Protein AF-A0A662RFB5-F1 (afdb_monomer)

Structure (mmCIF, N/CA/C/O backbone):
data_AF-A0A662RFB5-F1
#
_entry.id   AF-A0A662RFB5-F1
#
loop_
_atom_site.group_PDB
_atom_site.id
_atom_site.type_symbol
_atom_site.label_atom_id
_atom_site.label_alt_id
_atom_site.label_comp_id
_atom_site.label_asym_id
_atom_site.label_entity_id
_atom_site.label_seq_id
_atom_site.pdbx_PDB_ins_code
_atom_site.Cartn_x
_atom_site.Cartn_y
_atom_site.Cartn_z
_atom_site.occupancy
_atom_site.B_iso_or_equiv
_atom_site.auth_seq_id
_atom_site.auth_comp_id
_atom_site.auth_asym_id
_atom_site.auth_atom_id
_atom_site.pdbx_PDB_model_num
ATOM 1 N N . ILE A 1 1 ? -10.465 14.264 17.494 1.00 78.31 1 ILE A N 1
ATOM 2 C CA . ILE A 1 1 ? -11.275 13.747 16.344 1.00 78.31 1 ILE A CA 1
ATOM 3 C C . ILE A 1 1 ? -12.770 14.043 16.601 1.00 78.31 1 ILE A C 1
ATOM 5 O O . ILE A 1 1 ? -13.103 14.271 17.756 1.00 78.31 1 ILE A O 1
ATOM 9 N N . ARG A 1 2 ? -13.671 14.120 15.598 1.00 87.81 2 ARG A N 1
ATOM 10 C CA . ARG A 1 2 ? -15.126 14.345 15.820 1.00 87.81 2 ARG A CA 1
ATOM 11 C C . ARG A 1 2 ? -15.926 13.073 15.514 1.00 87.81 2 ARG A C 1
ATOM 13 O O . ARG A 1 2 ? -16.126 12.772 14.343 1.00 87.81 2 ARG A O 1
ATOM 20 N N . LEU A 1 3 ? -16.355 12.363 16.556 1.00 93.44 3 LEU A N 1
ATOM 21 C CA . LEU A 1 3 ? -17.173 11.144 16.496 1.00 93.44 3 LEU A CA 1
ATOM 22 C C . LEU A 1 3 ? -18.309 11.247 17.528 1.00 93.44 3 LEU A C 1
ATOM 24 O O . LEU A 1 3 ? -18.120 11.852 18.586 1.00 93.44 3 LEU A O 1
ATOM 28 N N . ALA A 1 4 ? -19.471 10.680 17.219 1.00 93.31 4 ALA A N 1
ATOM 29 C CA . ALA A 1 4 ? -20.630 10.544 18.098 1.00 93.31 4 ALA A CA 1
ATOM 30 C C . ALA A 1 4 ? -20.509 9.338 19.055 1.00 93.31 4 ALA A C 1
ATOM 32 O O . ALA A 1 4 ? -21.117 9.332 20.132 1.00 93.31 4 ALA A O 1
ATOM 33 N N . GLY A 1 5 ? -19.682 8.351 18.701 1.00 93.56 5 GLY A N 1
ATOM 34 C CA . GLY A 1 5 ? -19.371 7.164 19.494 1.00 93.56 5 GLY A CA 1
ATOM 35 C C . GLY A 1 5 ? -20.174 5.918 19.113 1.00 93.56 5 GLY A C 1
ATOM 36 O O . GLY A 1 5 ? -19.881 4.846 19.635 1.00 93.56 5 GLY A O 1
ATOM 37 N N . ASP A 1 6 ? -21.167 6.028 18.231 1.00 95.94 6 ASP A N 1
ATOM 38 C CA . ASP A 1 6 ? -21.980 4.922 17.705 1.00 95.94 6 ASP A CA 1
ATOM 39 C C . ASP A 1 6 ? -21.637 4.562 16.246 1.00 95.94 6 ASP A C 1
ATOM 41 O O . ASP A 1 6 ? -22.370 3.820 15.581 1.00 95.94 6 ASP A O 1
ATOM 45 N N . GLU A 1 7 ? -20.509 5.063 15.734 1.00 96.00 7 GLU A N 1
ATOM 46 C CA . GLU A 1 7 ? -20.038 4.759 14.390 1.00 96.00 7 GLU A CA 1
ATOM 47 C C . GLU A 1 7 ? -19.787 3.262 14.199 1.00 96.00 7 GLU A C 1
ATOM 49 O O . GLU 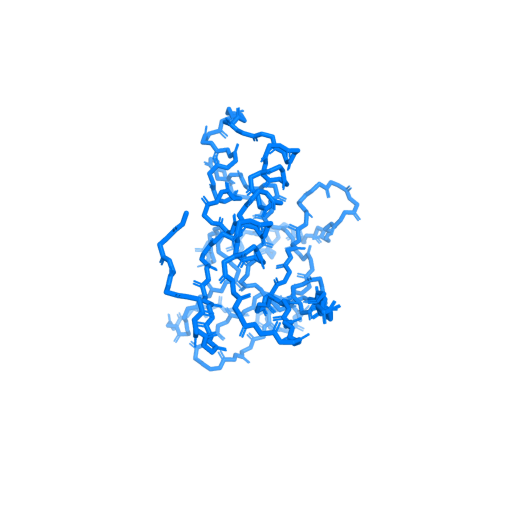A 1 7 ? -19.083 2.610 14.968 1.00 96.00 7 GLU A O 1
ATOM 54 N N . LYS A 1 8 ? -20.317 2.728 13.094 1.00 95.44 8 LYS A N 1
ATOM 55 C CA . LYS A 1 8 ? -20.100 1.332 12.686 1.00 95.44 8 LYS A CA 1
ATOM 56 C C . LYS A 1 8 ? -18.842 1.144 11.842 1.00 95.44 8 LYS A C 1
ATOM 58 O O . LYS A 1 8 ? -18.255 0.068 11.853 1.00 95.44 8 LYS A O 1
ATOM 63 N N . TYR A 1 9 ? -18.455 2.176 11.095 1.00 95.25 9 TYR A N 1
ATOM 64 C CA . TYR A 1 9 ? -17.308 2.163 10.195 1.00 95.25 9 TYR A CA 1
ATOM 65 C C . TYR A 1 9 ? -16.582 3.499 10.282 1.00 95.25 9 TYR A C 1
ATOM 67 O O . TYR A 1 9 ? -17.211 4.556 10.228 1.00 95.25 9 TYR A O 1
ATOM 75 N N . ILE A 1 10 ? -15.259 3.439 10.375 1.00 94.06 10 ILE A N 1
ATOM 76 C CA . ILE A 1 10 ? -14.379 4.602 10.331 1.00 94.06 10 ILE A CA 1
ATOM 77 C C . ILE A 1 10 ? -13.322 4.316 9.272 1.00 94.06 10 ILE A C 1
ATOM 79 O O . ILE A 1 10 ? -12.696 3.260 9.288 1.00 94.06 10 ILE A O 1
ATOM 83 N N . TRP A 1 11 ? -13.133 5.262 8.357 1.00 93.19 11 TRP A N 1
ATOM 84 C CA . TRP A 1 11 ? -12.086 5.222 7.343 1.00 93.19 11 TRP A CA 1
ATOM 85 C C . TRP A 1 11 ? -11.180 6.438 7.500 1.00 93.19 11 TRP A C 1
ATOM 87 O O . TRP A 1 11 ? -11.670 7.549 7.719 1.00 93.19 11 TRP A O 1
ATOM 97 N N . SER A 1 12 ? -9.870 6.243 7.381 1.00 89.38 12 SER A N 1
ATOM 98 C CA . SER A 1 12 ? -8.883 7.310 7.524 1.00 89.38 12 SER A CA 1
ATOM 99 C C . SER A 1 12 ? -7.810 7.200 6.450 1.00 89.38 12 SER A C 1
ATOM 101 O O . SER A 1 12 ? -7.335 6.113 6.159 1.00 89.38 12 SER A O 1
ATOM 103 N N . TYR A 1 13 ? -7.397 8.348 5.909 1.00 87.12 13 TYR A N 1
ATOM 104 C CA . TYR A 1 13 ? -6.228 8.466 5.025 1.00 87.12 13 TYR A CA 1
ATOM 105 C C . TYR A 1 13 ? -4.899 8.552 5.796 1.00 87.12 13 TYR A C 1
ATOM 107 O O . TYR A 1 13 ? -3.841 8.746 5.200 1.00 87.12 13 TYR A O 1
ATOM 115 N N . PHE A 1 14 ? -4.932 8.491 7.128 1.00 86.31 14 PHE A N 1
ATOM 116 C CA . PHE A 1 14 ? -3.720 8.350 7.929 1.00 86.31 14 PHE A CA 1
ATOM 117 C C . PHE A 1 14 ? -3.343 6.863 8.041 1.00 86.31 14 PHE A C 1
ATOM 119 O O . PHE A 1 14 ? -4.236 6.063 8.314 1.00 86.31 14 PHE A O 1
ATOM 126 N N . PRO A 1 15 ? -2.052 6.495 7.914 1.00 87.00 15 PRO A N 1
ATOM 127 C CA . PRO A 1 15 ? -0.896 7.386 7.803 1.00 87.00 15 PRO A CA 1
ATOM 128 C C . PRO A 1 15 ? -0.432 7.719 6.373 1.00 87.00 15 PRO A C 1
ATOM 130 O O . PRO A 1 15 ? 0.539 8.465 6.257 1.00 87.00 15 PRO A O 1
ATOM 133 N N . ASP A 1 16 ? -1.084 7.246 5.304 1.00 86.69 16 ASP A N 1
ATOM 134 C CA . ASP A 1 16 ? -0.678 7.494 3.899 1.00 86.69 16 ASP A CA 1
ATOM 135 C C . ASP A 1 16 ? -0.290 8.952 3.632 1.00 86.69 16 ASP A C 1
ATOM 137 O O . ASP A 1 16 ? 0.810 9.251 3.165 1.00 86.69 16 ASP A O 1
ATOM 141 N N . VAL A 1 17 ? -1.161 9.887 4.027 1.00 83.12 17 VAL A N 1
ATOM 142 C CA . VAL A 1 17 ? -0.943 11.326 3.815 1.00 83.12 17 VAL A CA 1
ATOM 143 C C . VAL A 1 17 ? 0.297 11.871 4.538 1.00 83.12 17 VAL A C 1
ATOM 145 O O . VAL A 1 17 ? 0.847 12.894 4.124 1.00 83.12 17 VAL A O 1
ATOM 148 N N . MET A 1 18 ? 0.727 11.228 5.628 1.00 80.81 18 MET A N 1
ATOM 149 C CA . MET A 1 18 ? 1.965 11.572 6.330 1.00 80.81 18 MET A CA 1
ATOM 150 C C . MET A 1 18 ? 3.166 10.961 5.621 1.00 80.81 18 MET A C 1
ATOM 152 O O . MET A 1 18 ? 4.132 11.679 5.380 1.00 80.81 18 MET A O 1
ATOM 156 N N . LEU A 1 19 ? 3.092 9.685 5.232 1.00 78.62 19 LEU A N 1
ATOM 157 C CA . LEU A 1 19 ? 4.164 8.978 4.523 1.00 78.62 19 LEU A CA 1
ATOM 158 C C . LEU A 1 19 ? 4.534 9.664 3.200 1.00 78.62 19 LEU A C 1
ATOM 160 O O . LEU A 1 19 ? 5.720 9.827 2.911 1.00 78.62 19 LEU A O 1
ATOM 164 N N . ASP A 1 20 ? 3.538 10.168 2.469 1.00 71.38 20 ASP A N 1
ATOM 165 C CA . ASP A 1 20 ? 3.734 10.977 1.259 1.00 71.38 20 ASP A CA 1
ATOM 166 C C . ASP A 1 20 ? 4.475 12.298 1.526 1.00 71.38 20 ASP A C 1
ATOM 168 O O . ASP A 1 20 ? 5.132 12.848 0.639 1.00 71.38 20 ASP A O 1
ATOM 172 N N . LYS A 1 21 ? 4.376 12.820 2.753 1.00 67.00 21 LYS A N 1
ATOM 173 C CA . LYS A 1 21 ? 4.938 14.110 3.176 1.00 67.00 21 LYS A CA 1
ATOM 174 C C . LYS A 1 21 ? 6.205 13.988 4.019 1.00 67.00 21 LYS A C 1
ATOM 176 O O . LYS A 1 21 ? 6.828 15.017 4.282 1.00 67.00 21 LYS A O 1
ATOM 181 N N . ILE A 1 22 ? 6.631 12.772 4.395 1.00 64.25 22 ILE A N 1
ATOM 182 C CA . ILE A 1 22 ? 7.849 12.533 5.197 1.00 64.25 22 ILE A CA 1
ATOM 183 C C . ILE A 1 22 ? 9.075 13.202 4.559 1.00 64.25 22 ILE A C 1
ATOM 185 O O . ILE A 1 22 ? 9.979 13.641 5.273 1.00 64.25 22 ILE A O 1
ATOM 189 N N . LYS A 1 23 ? 9.102 13.349 3.226 1.00 60.22 23 LYS A N 1
ATOM 190 C CA . LYS A 1 23 ? 10.134 14.110 2.513 1.00 60.22 23 LYS A CA 1
ATOM 191 C C . LYS A 1 23 ? 9.547 15.050 1.464 1.00 60.22 23 LYS A C 1
ATOM 193 O O . LYS A 1 23 ? 8.886 14.607 0.533 1.00 60.22 23 LYS A O 1
ATOM 198 N N . THR A 1 24 ? 9.902 16.335 1.542 1.00 52.00 24 THR A N 1
ATOM 199 C CA . THR A 1 24 ? 9.824 17.251 0.388 1.00 52.00 24 THR A CA 1
ATOM 200 C C . THR A 1 24 ? 11.245 17.569 -0.062 1.00 52.00 24 THR A C 1
ATOM 202 O O . THR A 1 24 ? 12.012 18.217 0.650 1.00 52.00 24 THR A O 1
ATOM 205 N N . GLY A 1 25 ? 11.630 17.081 -1.243 1.00 57.25 25 GLY A N 1
ATOM 206 C CA . GLY A 1 25 ? 13.003 17.207 -1.737 1.00 57.25 25 GLY A CA 1
ATO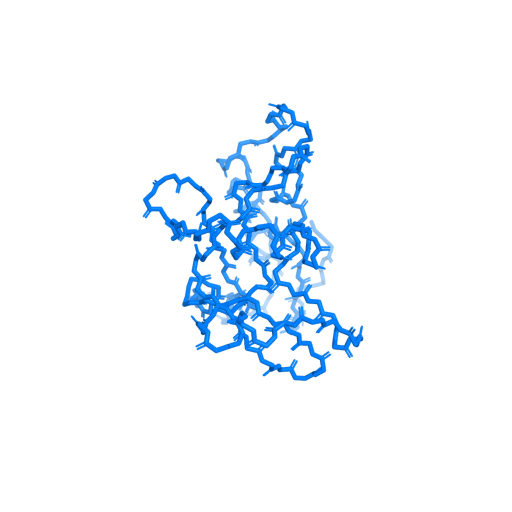M 207 C C . GLY A 1 25 ? 13.993 16.352 -0.935 1.00 57.25 25 GLY A C 1
ATOM 208 O O . GLY A 1 25 ? 13.799 15.147 -0.789 1.00 57.25 25 GLY A O 1
ATOM 209 N N . HIS A 1 26 ? 15.070 16.965 -0.436 1.00 50.00 26 HIS A N 1
ATOM 210 C CA . HIS A 1 26 ? 16.085 16.292 0.390 1.00 50.00 26 HIS A CA 1
ATOM 211 C C . HIS A 1 26 ? 15.815 16.390 1.901 1.00 50.00 26 HIS A C 1
ATOM 213 O O . HIS A 1 26 ? 16.517 15.753 2.684 1.00 50.00 26 HIS A O 1
ATOM 219 N N . THR A 1 27 ? 14.806 17.159 2.311 1.00 50.09 27 THR A N 1
ATOM 220 C CA . THR A 1 27 ? 14.517 17.435 3.720 1.00 50.09 27 THR A CA 1
ATOM 221 C C . THR A 1 27 ? 13.531 16.410 4.266 1.00 50.09 27 THR A C 1
ATOM 223 O O . THR A 1 27 ? 12.448 16.234 3.708 1.00 50.09 27 THR A O 1
ATOM 226 N N . VAL A 1 28 ? 13.906 15.738 5.357 1.00 59.75 28 VAL A N 1
ATOM 227 C CA . VAL A 1 28 ? 12.978 14.953 6.184 1.00 59.75 28 VAL A CA 1
ATOM 228 C C . VAL A 1 28 ? 12.154 15.948 6.992 1.00 59.75 28 VAL A C 1
ATOM 230 O O . VAL A 1 28 ? 12.723 16.714 7.763 1.00 59.75 28 VAL A O 1
ATOM 233 N N . ILE A 1 29 ? 10.844 15.985 6.765 1.00 58.84 29 ILE A N 1
ATOM 234 C CA . ILE A 1 29 ? 9.942 16.943 7.427 1.00 58.84 29 ILE A CA 1
ATOM 235 C C . ILE A 1 29 ? 9.374 16.351 8.718 1.00 58.84 29 ILE A C 1
ATOM 237 O O . ILE A 1 29 ? 9.046 17.093 9.634 1.00 58.84 29 ILE A O 1
ATOM 241 N N . SER A 1 30 ? 9.283 15.024 8.792 1.00 62.19 30 SER A N 1
ATOM 242 C CA . SER A 1 30 ? 8.747 14.288 9.934 1.00 62.19 30 SER A CA 1
ATOM 243 C C . SER A 1 30 ? 9.427 12.924 10.015 1.00 62.19 30 SER A C 1
ATOM 245 O O . SER A 1 30 ? 9.793 12.353 8.979 1.00 62.19 30 SER A O 1
ATOM 247 N N . SER A 1 31 ? 9.657 12.427 11.231 1.00 73.12 31 SER A N 1
ATOM 248 C CA . SER A 1 31 ? 10.265 11.111 11.439 1.00 73.12 31 SER A CA 1
ATOM 249 C C . SER A 1 31 ? 9.208 10.002 11.432 1.00 73.12 31 SER A C 1
ATOM 251 O O . SER A 1 31 ? 8.005 10.247 11.531 1.00 73.12 31 SER A O 1
ATOM 253 N N . LEU A 1 32 ? 9.654 8.753 11.291 1.00 78.88 32 LEU A N 1
ATOM 254 C CA . LEU A 1 32 ? 8.749 7.607 11.364 1.00 78.88 32 LEU A CA 1
ATOM 255 C C . LEU A 1 32 ? 8.151 7.467 12.773 1.00 78.88 32 LEU A C 1
ATOM 257 O O . LEU A 1 32 ? 6.994 7.090 12.924 1.00 78.88 32 LEU A O 1
ATOM 261 N N . GLU A 1 33 ? 8.943 7.793 13.790 1.00 83.38 33 GLU A N 1
ATOM 262 C CA . GLU A 1 33 ? 8.540 7.802 15.192 1.00 83.38 33 GLU A CA 1
ATOM 263 C C . GLU A 1 33 ? 7.405 8.804 15.418 1.00 83.38 33 GLU A C 1
ATOM 265 O O . GLU A 1 33 ? 6.380 8.435 15.980 1.00 83.38 33 GLU A O 1
ATOM 270 N N . GLU A 1 34 ? 7.524 10.024 14.886 1.00 84.62 34 GLU A N 1
ATOM 271 C CA . GLU A 1 34 ? 6.458 11.028 14.971 1.00 84.62 34 GLU A CA 1
ATOM 272 C C . GLU A 1 34 ? 5.165 10.545 14.296 1.00 84.62 34 GLU A C 1
ATOM 274 O O . GLU A 1 34 ? 4.075 10.707 14.845 1.00 84.62 34 GLU A O 1
ATOM 279 N N . MET A 1 35 ? 5.267 9.897 13.130 1.00 86.19 35 MET A N 1
ATOM 280 C CA . MET A 1 35 ? 4.106 9.286 12.478 1.00 86.19 35 MET A CA 1
ATOM 281 C C . MET A 1 35 ? 3.450 8.229 13.373 1.00 86.19 35 MET A C 1
ATOM 283 O O . MET A 1 35 ? 2.226 8.241 13.517 1.00 86.19 35 MET A O 1
ATOM 287 N N . TYR A 1 36 ? 4.231 7.336 13.986 1.00 88.25 36 TYR A N 1
ATOM 288 C CA . TYR A 1 36 ? 3.684 6.335 14.902 1.00 88.25 36 TYR A CA 1
ATOM 289 C C . TYR A 1 36 ? 3.011 6.975 16.115 1.00 88.25 36 TYR A C 1
ATOM 291 O O . TYR A 1 36 ? 1.888 6.594 16.431 1.00 88.25 36 TYR A O 1
ATOM 299 N N . GLU A 1 37 ? 3.626 7.985 16.730 1.00 91.69 37 GLU A N 1
ATOM 300 C CA . GLU A 1 37 ? 3.031 8.707 17.859 1.00 91.69 37 GLU A CA 1
ATOM 301 C C . GLU A 1 37 ? 1.704 9.380 17.485 1.00 91.69 37 GLU A C 1
ATOM 303 O O . GLU A 1 37 ? 0.757 9.389 18.274 1.00 91.69 37 GLU A O 1
ATOM 308 N N . VAL A 1 38 ? 1.614 9.966 16.287 1.00 90.31 38 VAL A N 1
ATOM 309 C CA . VAL A 1 38 ? 0.378 10.595 15.800 1.00 90.31 38 VAL A CA 1
ATOM 310 C C . VAL A 1 38 ? -0.705 9.545 15.552 1.00 90.31 38 VAL A C 1
ATOM 312 O O . VAL A 1 38 ? -1.841 9.734 15.989 1.00 90.31 38 VAL A O 1
ATOM 315 N N . VAL A 1 39 ? -0.368 8.432 14.892 1.00 91.06 39 VAL A N 1
ATOM 316 C CA . VAL A 1 39 ? -1.312 7.328 14.645 1.00 91.06 39 VAL A CA 1
ATOM 317 C C . VAL A 1 39 ? -1.789 6.716 15.960 1.00 91.06 39 VAL A C 1
ATOM 319 O O . VAL A 1 39 ? -2.986 6.496 16.123 1.00 91.06 39 VAL A O 1
ATOM 322 N N . GLU A 1 40 ? -0.890 6.498 16.917 1.00 93.44 40 GLU A N 1
ATOM 323 C CA . GLU A 1 40 ? -1.220 5.978 18.243 1.00 93.44 40 GLU A CA 1
ATOM 324 C C . GLU A 1 40 ? -2.218 6.890 18.965 1.00 93.44 40 GLU A C 1
ATOM 326 O O . GLU A 1 40 ? -3.268 6.422 19.407 1.00 93.44 40 GLU A O 1
ATOM 331 N N . LYS A 1 41 ? -1.952 8.203 19.012 1.00 94.69 41 LYS A N 1
ATOM 332 C CA . LYS A 1 41 ? -2.867 9.187 19.617 1.00 94.69 41 LYS A CA 1
ATOM 333 C C . LYS A 1 41 ? -4.248 9.154 18.960 1.00 94.69 41 LYS A C 1
ATOM 335 O O . LYS A 1 41 ? -5.256 9.125 19.663 1.00 94.69 41 LYS A O 1
ATOM 340 N N . ILE A 1 42 ? -4.298 9.104 17.626 1.00 92.88 42 ILE A N 1
ATOM 341 C CA . ILE A 1 42 ? -5.548 8.999 16.857 1.00 92.88 42 ILE A CA 1
ATOM 342 C C . ILE A 1 42 ? -6.314 7.727 17.235 1.00 92.88 42 ILE A C 1
ATOM 344 O O . ILE A 1 42 ? -7.512 7.792 17.512 1.00 92.88 42 ILE A O 1
ATOM 348 N N . VAL A 1 43 ? -5.635 6.579 17.268 1.00 93.81 43 VAL A N 1
ATOM 349 C CA . VAL A 1 43 ? -6.248 5.289 17.607 1.00 93.81 43 VAL A CA 1
ATOM 350 C C . VAL A 1 43 ? -6.784 5.303 19.038 1.00 93.81 43 VAL A C 1
ATOM 352 O O . VAL A 1 43 ? -7.935 4.928 19.247 1.00 93.81 43 VAL A O 1
ATOM 355 N N . ILE A 1 44 ? -6.008 5.789 20.011 1.00 95.06 44 ILE A N 1
ATOM 356 C CA . ILE A 1 44 ? -6.436 5.884 21.415 1.00 95.06 44 ILE A CA 1
ATOM 357 C C . ILE A 1 44 ? -7.645 6.819 21.567 1.00 95.06 44 ILE A C 1
ATOM 359 O O . ILE A 1 44 ? -8.598 6.474 22.270 1.00 95.06 44 ILE A O 1
ATOM 363 N N . GLU A 1 45 ? -7.657 7.974 20.892 1.00 94.81 45 GLU A N 1
ATOM 364 C CA . GLU A 1 45 ? -8.811 8.885 20.891 1.00 94.81 45 GLU A CA 1
ATOM 365 C C . GLU A 1 45 ? -10.072 8.200 20.346 1.00 94.81 45 GLU A C 1
ATOM 367 O O . GLU A 1 45 ? -11.129 8.263 20.978 1.00 94.81 45 GLU A O 1
ATOM 372 N N . ILE A 1 46 ? -9.966 7.511 19.203 1.00 94.69 46 ILE A N 1
ATOM 373 C CA . ILE A 1 46 ? -11.084 6.771 18.594 1.00 94.69 46 ILE A CA 1
ATOM 374 C C . ILE A 1 46 ? -11.586 5.691 19.552 1.00 94.69 46 ILE A C 1
ATOM 376 O O . ILE A 1 46 ? -12.784 5.620 19.837 1.00 94.69 46 ILE A O 1
ATOM 380 N N . LEU A 1 47 ? -10.668 4.880 20.086 1.00 94.94 47 LEU A N 1
ATOM 381 C CA . LEU A 1 47 ? -10.996 3.828 21.038 1.00 94.94 47 LEU A CA 1
ATOM 382 C C . LEU A 1 47 ? -11.663 4.398 22.286 1.00 94.94 47 LEU A C 1
ATOM 384 O O . LEU A 1 47 ? -12.555 3.754 22.809 1.00 94.94 47 LEU A O 1
ATOM 388 N N . THR A 1 48 ? -11.308 5.590 22.756 1.00 94.38 48 THR A N 1
ATOM 389 C CA . THR A 1 48 ? -11.941 6.193 23.941 1.00 94.38 48 THR A CA 1
ATOM 390 C C . THR A 1 48 ? -13.391 6.608 23.671 1.00 94.38 48 THR A C 1
ATOM 392 O O . THR A 1 48 ? -14.253 6.415 24.527 1.00 94.38 48 THR A O 1
ATOM 395 N N . VAL A 1 49 ? -13.679 7.146 22.481 1.00 95.44 49 VAL A N 1
ATOM 396 C CA . VAL A 1 49 ? -15.005 7.690 22.134 1.00 95.44 49 VAL A CA 1
ATOM 397 C C . VAL A 1 49 ? -16.006 6.604 21.725 1.00 95.44 49 VAL A C 1
ATOM 399 O O . VAL A 1 49 ? -17.196 6.727 22.023 1.00 95.44 49 VAL A O 1
ATOM 402 N N . LEU A 1 50 ? -15.548 5.535 21.066 1.00 96.44 50 LEU A N 1
ATOM 403 C CA . LEU A 1 50 ? -16.430 4.483 20.556 1.00 96.44 50 LEU A CA 1
ATOM 404 C C . LEU A 1 50 ? -17.085 3.657 21.670 1.00 96.44 50 LEU A C 1
ATOM 406 O O . LEU A 1 50 ? -16.416 3.098 22.541 1.00 96.44 50 LEU A O 1
ATOM 410 N N . LYS A 1 51 ? -18.405 3.502 21.595 1.00 94.69 51 LYS A N 1
ATOM 411 C CA . LYS A 1 51 ? -19.235 2.707 22.509 1.00 94.69 51 LYS A CA 1
ATOM 412 C C . LYS A 1 51 ? -19.536 1.343 21.887 1.00 94.69 51 LYS A C 1
ATOM 414 O O . LYS A 1 51 ? -20.682 1.024 21.588 1.00 94.69 51 LYS A O 1
ATOM 419 N N . ALA A 1 52 ? -18.489 0.555 21.665 1.00 94.94 52 ALA A N 1
ATOM 420 C CA . ALA A 1 52 ? -18.584 -0.796 21.124 1.00 94.94 52 ALA A CA 1
ATOM 421 C C . ALA A 1 52 ? -17.842 -1.785 22.031 1.00 94.94 52 ALA A C 1
ATOM 423 O O . ALA A 1 52 ? -16.754 -1.473 22.511 1.00 94.94 52 ALA A O 1
ATOM 424 N N . GLU A 1 53 ? -18.418 -2.971 22.237 1.00 95.06 53 GLU A N 1
ATOM 425 C CA . GLU A 1 53 ? -17.793 -4.066 23.003 1.00 95.06 53 GLU A CA 1
ATOM 426 C C . GLU A 1 53 ? -16.594 -4.665 22.260 1.00 95.06 53 GLU A C 1
ATOM 428 O O . GLU A 1 53 ? -15.613 -5.073 22.872 1.00 95.06 53 GLU A O 1
ATOM 433 N N . LYS A 1 54 ? -16.659 -4.684 20.924 1.00 96.88 54 LYS A N 1
ATOM 434 C CA . LYS A 1 54 ? -15.611 -5.202 20.046 1.00 96.88 54 LYS A CA 1
ATOM 435 C C . LYS A 1 54 ? -15.313 -4.207 18.935 1.00 96.88 54 LYS A C 1
ATOM 437 O O . LYS A 1 54 ? -16.215 -3.781 18.215 1.00 96.88 54 LYS A O 1
ATOM 442 N N . ILE A 1 55 ? -14.037 -3.873 18.777 1.00 97.00 55 ILE A N 1
ATOM 443 C CA . ILE A 1 55 ? -13.531 -2.967 17.746 1.00 97.00 55 ILE A CA 1
ATOM 444 C C . ILE A 1 55 ? -12.458 -3.711 16.952 1.00 97.00 55 ILE A C 1
ATOM 446 O O . ILE A 1 55 ? -11.540 -4.288 17.531 1.00 97.00 55 ILE A O 1
ATOM 450 N N . VAL A 1 56 ? -12.575 -3.697 15.624 1.00 96.88 56 VAL A N 1
ATOM 451 C CA . VAL A 1 56 ? -11.587 -4.288 14.715 1.00 96.88 56 VAL A CA 1
ATOM 452 C C . VAL A 1 56 ? -10.898 -3.167 13.950 1.00 96.88 56 VAL A C 1
ATOM 454 O O . VAL A 1 56 ? -11.558 -2.379 13.276 1.00 96.88 56 VAL A O 1
ATOM 457 N N . ILE A 1 57 ? -9.575 -3.102 14.057 1.00 95.31 57 ILE A N 1
ATOM 458 C CA . ILE A 1 57 ? -8.731 -2.132 13.358 1.00 95.31 57 ILE A CA 1
ATOM 459 C C . ILE A 1 57 ? -7.902 -2.890 12.325 1.00 95.31 57 ILE A C 1
ATOM 461 O O . ILE A 1 57 ? -7.258 -3.890 12.642 1.00 95.31 57 ILE A O 1
ATOM 465 N N . THR A 1 58 ? -7.915 -2.419 11.082 1.00 94.75 58 THR A N 1
ATOM 466 C CA . THR A 1 58 ? -7.133 -3.000 9.989 1.00 94.75 58 THR A CA 1
ATOM 467 C C . THR A 1 58 ? -6.758 -1.930 8.962 1.00 94.75 58 THR A C 1
ATOM 469 O O . THR A 1 58 ? -7.060 -0.754 9.161 1.00 94.75 58 THR A O 1
ATOM 472 N N . SER A 1 59 ? -6.083 -2.339 7.892 1.00 92.19 59 SER A N 1
ATOM 473 C CA . SER A 1 59 ? -5.661 -1.491 6.779 1.00 92.19 59 SER A CA 1
ATOM 474 C C . SER A 1 59 ? -6.120 -2.108 5.459 1.00 92.19 59 SER A C 1
ATOM 476 O O . SER A 1 59 ? -6.297 -3.324 5.374 1.00 92.19 59 SER A O 1
ATOM 478 N N . ASP A 1 60 ? -6.294 -1.296 4.422 1.00 90.88 60 ASP A N 1
ATOM 479 C CA . ASP A 1 60 ? -6.474 -1.784 3.049 1.00 90.88 60 ASP A CA 1
ATOM 480 C C . ASP A 1 60 ? -5.169 -2.295 2.439 1.00 90.88 60 ASP A C 1
ATOM 482 O O . ASP A 1 60 ? -5.191 -3.247 1.656 1.00 90.88 60 ASP A O 1
ATOM 486 N N . HIS A 1 61 ? -4.037 -1.694 2.809 1.00 91.56 61 HIS A N 1
ATOM 487 C CA . HIS A 1 61 ? -2.719 -2.135 2.373 1.00 91.56 61 HIS A CA 1
ATOM 488 C C . HIS A 1 61 ? -1.606 -1.857 3.394 1.00 91.56 61 HIS A C 1
ATOM 490 O O . HIS A 1 61 ? -1.760 -1.114 4.365 1.00 91.56 61 HIS A O 1
ATOM 496 N N . GLY A 1 62 ? -0.461 -2.498 3.172 1.00 90.25 62 GLY A N 1
ATOM 497 C CA . GLY A 1 62 ? 0.818 -2.197 3.812 1.00 90.25 62 GLY A CA 1
ATOM 498 C C . GLY A 1 62 ? 1.716 -1.324 2.930 1.00 90.25 62 GLY A C 1
ATOM 499 O O . GLY A 1 62 ? 1.259 -0.701 1.972 1.00 90.25 62 GLY A O 1
ATOM 500 N N . TYR A 1 63 ? 3.018 -1.303 3.226 1.00 88.44 63 TYR A N 1
ATOM 501 C CA . TYR A 1 63 ? 4.002 -0.484 2.507 1.00 88.44 63 TYR A CA 1
ATOM 502 C C . TYR A 1 63 ? 5.285 -1.258 2.212 1.00 88.44 63 TYR A C 1
ATOM 504 O O . TYR A 1 63 ? 5.682 -2.169 2.943 1.00 88.44 63 TYR A O 1
ATOM 512 N N . ILE A 1 64 ? 5.999 -0.828 1.173 1.00 88.50 64 ILE A N 1
ATOM 513 C CA . ILE A 1 64 ? 7.368 -1.259 0.895 1.00 88.50 64 ILE A CA 1
ATOM 514 C C . ILE A 1 64 ? 8.336 -0.157 1.323 1.00 88.50 64 ILE A C 1
ATOM 516 O O . ILE A 1 64 ? 8.209 0.995 0.910 1.00 88.50 64 ILE A O 1
ATOM 520 N N . ARG A 1 65 ? 9.356 -0.548 2.084 1.00 85.88 65 ARG A N 1
ATOM 521 C CA . ARG A 1 65 ? 10.529 0.268 2.407 1.00 85.88 65 ARG A CA 1
ATOM 522 C C . ARG A 1 65 ? 11.520 0.293 1.246 1.00 85.88 65 ARG A C 1
ATOM 524 O O . ARG A 1 65 ? 11.830 -0.765 0.703 1.00 85.88 65 ARG A O 1
ATOM 531 N N . THR A 1 66 ? 12.001 1.472 0.849 1.00 81.88 66 THR A N 1
ATOM 532 C CA . THR A 1 66 ? 12.893 1.642 -0.315 1.00 81.88 66 THR A CA 1
ATOM 533 C C . THR A 1 66 ? 14.382 1.538 0.011 1.00 81.88 66 THR A C 1
ATOM 535 O O . THR A 1 66 ? 15.210 1.594 -0.901 1.00 81.88 66 THR A O 1
ATOM 538 N N . GLU A 1 67 ? 14.745 1.356 1.282 1.00 82.31 67 GLU A N 1
ATOM 539 C CA . GLU A 1 67 ? 16.131 1.160 1.697 1.00 82.31 67 GLU A CA 1
ATOM 540 C C . GLU A 1 67 ? 16.749 -0.133 1.135 1.00 82.31 67 GLU A C 1
ATOM 542 O O . GLU A 1 67 ? 16.071 -1.115 0.811 1.00 82.31 67 GLU A O 1
ATOM 547 N N . ALA A 1 68 ? 18.081 -0.136 1.033 1.00 75.44 68 ALA A N 1
ATOM 548 C CA . ALA A 1 68 ? 18.838 -1.284 0.548 1.00 75.44 68 ALA A CA 1
ATOM 549 C C . ALA A 1 68 ? 18.518 -2.550 1.366 1.00 75.44 68 ALA A C 1
ATOM 551 O O . ALA A 1 68 ? 18.456 -2.513 2.592 1.00 75.44 68 ALA A O 1
ATOM 552 N N . GLY A 1 69 ? 18.306 -3.673 0.673 1.00 81.69 69 GLY A N 1
ATOM 553 C CA . GLY A 1 69 ? 17.919 -4.952 1.282 1.00 81.69 69 GLY A CA 1
ATOM 554 C C . GLY A 1 69 ? 16.406 -5.185 1.392 1.00 81.69 69 GLY A C 1
ATOM 555 O O . GLY A 1 69 ? 15.981 -6.333 1.516 1.00 81.69 69 GLY A O 1
ATOM 556 N N . PHE A 1 70 ? 15.577 -4.142 1.261 1.00 84.50 70 PHE A N 1
ATOM 557 C CA . PHE A 1 70 ? 14.112 -4.274 1.254 1.00 84.50 70 PHE A CA 1
ATOM 558 C C . PHE A 1 70 ? 13.502 -4.279 -0.150 1.00 84.50 70 PHE A C 1
ATOM 560 O O . PHE A 1 70 ? 12.334 -4.637 -0.310 1.00 84.50 70 PHE A O 1
ATOM 567 N N . VAL A 1 71 ? 14.296 -3.945 -1.167 1.00 90.81 71 VAL A N 1
ATOM 568 C CA . VAL A 1 71 ? 13.870 -3.847 -2.566 1.00 90.81 71 VAL A CA 1
ATOM 569 C C . VAL A 1 71 ? 14.698 -4.726 -3.490 1.00 90.81 71 VAL A C 1
ATOM 571 O O . VAL A 1 71 ? 15.856 -5.040 -3.216 1.00 90.81 71 VAL A O 1
ATOM 574 N N . PHE A 1 72 ? 14.106 -5.082 -4.626 1.00 92.00 72 PHE A N 1
ATOM 575 C CA . PHE A 1 72 ? 14.795 -5.753 -5.717 1.00 92.00 72 PHE A CA 1
ATOM 576 C C . PHE A 1 72 ? 15.233 -4.723 -6.762 1.00 92.00 72 PHE A C 1
ATOM 578 O O . PHE A 1 72 ? 14.389 -3.973 -7.271 1.00 92.00 72 PHE A O 1
ATOM 585 N N . PRO A 1 73 ? 16.531 -4.658 -7.106 1.00 87.50 73 PRO A N 1
ATOM 586 C CA . PRO A 1 73 ? 16.967 -3.822 -8.209 1.00 87.50 73 PRO A CA 1
ATOM 587 C C . PRO A 1 73 ? 16.395 -4.369 -9.519 1.00 87.50 73 PRO A C 1
ATOM 589 O O . PRO A 1 73 ? 16.223 -5.577 -9.688 1.00 87.50 73 PRO A O 1
ATOM 592 N N . VAL A 1 74 ? 16.125 -3.472 -10.461 1.00 92.06 74 VAL A N 1
ATOM 593 C CA . VAL A 1 74 ? 15.774 -3.839 -11.836 1.00 92.06 74 VAL A CA 1
ATOM 594 C C . VAL A 1 74 ? 16.946 -3.529 -12.773 1.00 92.06 74 VAL A C 1
ATOM 596 O O . VAL A 1 74 ? 17.643 -2.531 -12.558 1.00 92.06 74 VAL A O 1
ATOM 599 N N . PRO A 1 75 ? 17.178 -4.340 -13.823 1.00 94.94 75 PRO A N 1
ATOM 600 C CA . PRO A 1 75 ? 18.180 -4.041 -14.841 1.00 94.94 75 PRO A CA 1
ATOM 601 C C . PRO A 1 75 ? 17.947 -2.669 -15.481 1.00 94.94 75 PRO A C 1
ATOM 603 O O . PRO A 1 75 ? 16.806 -2.230 -15.635 1.00 94.94 75 PRO A O 1
ATOM 606 N N . GLU A 1 76 ? 19.019 -2.008 -15.922 1.00 95.19 76 GLU A N 1
ATOM 607 C CA . GLU A 1 76 ? 18.973 -0.627 -16.430 1.00 95.19 76 GLU A CA 1
ATOM 608 C C . GLU A 1 76 ? 17.963 -0.433 -17.580 1.00 95.19 76 GLU A C 1
ATOM 610 O O . GLU A 1 76 ? 17.275 0.586 -17.636 1.00 95.19 76 GLU A O 1
ATOM 615 N N . LYS A 1 77 ? 17.797 -1.433 -18.459 1.00 94.69 77 LYS A N 1
ATOM 616 C CA . LYS A 1 77 ? 16.783 -1.406 -19.528 1.00 94.69 77 LYS A CA 1
ATOM 617 C C . LYS A 1 77 ? 15.359 -1.304 -18.963 1.00 94.69 77 LYS A C 1
ATOM 619 O O . LYS A 1 77 ? 14.616 -0.400 -19.342 1.00 94.69 77 LYS A O 1
ATOM 624 N N . ALA A 1 78 ? 14.999 -2.195 -18.037 1.00 96.31 78 ALA A N 1
ATOM 625 C CA . ALA A 1 78 ? 13.685 -2.202 -17.394 1.00 96.31 78 ALA A CA 1
ATOM 626 C C . ALA A 1 78 ? 13.478 -0.935 -16.553 1.00 96.31 78 ALA A C 1
ATOM 628 O O . ALA A 1 78 ? 12.422 -0.313 -16.620 1.00 96.31 78 ALA A O 1
ATOM 629 N N . LYS A 1 79 ? 14.518 -0.494 -15.834 1.00 95.56 79 LYS A N 1
ATOM 630 C CA . LYS A 1 79 ? 14.511 0.745 -15.048 1.00 95.56 79 LYS A CA 1
ATOM 631 C C . LYS A 1 79 ? 14.116 1.957 -15.886 1.00 95.56 79 LYS A C 1
ATOM 633 O O . LYS A 1 79 ? 13.217 2.693 -15.493 1.00 95.56 79 LYS A O 1
ATOM 638 N N . ARG A 1 80 ? 14.750 2.159 -17.046 1.00 95.44 80 ARG A N 1
ATOM 639 C CA . ARG A 1 80 ? 14.433 3.284 -17.945 1.00 95.44 80 ARG A CA 1
ATOM 640 C C . ARG A 1 80 ? 12.993 3.226 -18.437 1.00 95.44 80 ARG A C 1
ATOM 642 O O . ARG A 1 80 ? 12.330 4.257 -18.518 1.00 95.44 80 ARG A O 1
ATOM 649 N N . LYS A 1 81 ? 12.500 2.024 -18.734 1.00 96.12 81 LYS A N 1
ATOM 650 C CA . LYS A 1 81 ? 11.127 1.817 -19.192 1.00 96.12 81 LYS A CA 1
ATOM 651 C C . LYS A 1 81 ? 10.113 2.123 -18.090 1.00 96.12 81 LYS A C 1
ATOM 653 O O . LYS A 1 81 ? 9.183 2.890 -18.324 1.00 96.12 81 LYS A O 1
ATOM 658 N N . PHE A 1 82 ? 10.363 1.642 -16.874 1.00 95.81 82 PHE A N 1
ATOM 659 C CA . PHE A 1 82 ? 9.596 2.012 -15.690 1.00 95.81 82 PHE A CA 1
ATOM 660 C C . PHE A 1 82 ? 9.590 3.524 -15.449 1.00 95.81 82 PHE A C 1
ATOM 662 O O . PHE A 1 82 ? 8.526 4.120 -15.343 1.00 95.81 82 PHE A O 1
ATOM 669 N N . GLN A 1 83 ? 10.753 4.175 -15.432 1.00 94.62 83 GLN A N 1
ATOM 670 C CA . GLN A 1 83 ? 10.843 5.625 -15.224 1.00 94.62 83 GLN A CA 1
ATOM 671 C C . GLN A 1 83 ? 10.073 6.419 -16.289 1.00 94.62 83 GLN A C 1
ATOM 673 O O . GLN A 1 83 ? 9.438 7.416 -15.958 1.00 94.62 83 GLN A O 1
ATOM 678 N N . ARG A 1 84 ? 10.113 5.978 -17.553 1.00 94.81 84 ARG A N 1
ATOM 679 C CA . ARG A 1 84 ? 9.409 6.622 -18.670 1.00 94.81 84 ARG A CA 1
ATOM 680 C C . ARG A 1 84 ? 7.891 6.461 -18.583 1.00 94.81 84 ARG A C 1
ATOM 682 O O . ARG A 1 84 ? 7.178 7.419 -18.843 1.00 94.81 84 ARG A O 1
ATOM 689 N N . ILE A 1 85 ? 7.416 5.257 -18.270 1.00 95.50 85 ILE A N 1
ATOM 690 C CA . ILE A 1 85 ? 5.989 4.903 -18.346 1.00 95.50 85 ILE A CA 1
ATOM 691 C C . ILE A 1 85 ? 5.292 5.157 -17.010 1.00 95.50 85 ILE A C 1
ATOM 693 O O . ILE A 1 85 ? 4.268 5.826 -16.954 1.00 95.50 85 ILE A O 1
ATOM 697 N N . PHE A 1 86 ? 5.867 4.648 -15.923 1.00 94.12 86 PHE A N 1
ATOM 698 C CA . PHE A 1 86 ? 5.294 4.705 -14.581 1.00 94.12 86 PHE A CA 1
ATOM 699 C C . PHE A 1 86 ? 5.702 5.966 -13.814 1.00 94.12 86 PHE A C 1
ATOM 701 O O . PHE A 1 86 ? 5.026 6.375 -12.864 1.00 94.12 86 PHE A O 1
ATOM 708 N N . GLY A 1 87 ? 6.823 6.593 -14.183 1.00 91.81 87 GLY A N 1
ATOM 709 C CA . GLY A 1 87 ? 7.424 7.627 -13.350 1.00 91.81 87 GLY A CA 1
ATOM 710 C C . GLY A 1 87 ? 7.692 7.069 -11.953 1.00 91.81 87 GLY A C 1
ATOM 711 O O . GLY A 1 87 ? 8.305 6.013 -11.811 1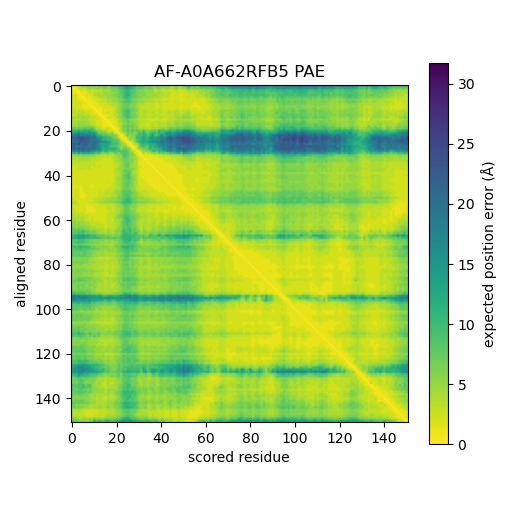.00 91.81 87 GLY A O 1
ATOM 712 N N . SER A 1 88 ? 7.239 7.772 -10.912 1.00 87.69 88 SER A N 1
ATOM 713 C CA . SER A 1 88 ? 7.365 7.323 -9.517 1.00 87.69 88 SER A CA 1
ATOM 714 C C . SER A 1 88 ? 6.186 6.471 -9.027 1.00 87.69 88 SER A C 1
ATOM 716 O O . SER A 1 88 ? 6.196 6.049 -7.875 1.00 87.69 88 SER A O 1
ATOM 718 N N . LYS A 1 89 ? 5.147 6.272 -9.849 1.00 90.94 89 LYS A N 1
ATOM 719 C CA . LYS A 1 89 ? 3.943 5.520 -9.465 1.00 90.94 89 LYS A CA 1
ATOM 720 C C . LYS A 1 89 ? 4.184 4.025 -9.611 1.00 90.94 89 LYS A C 1
ATOM 722 O O . LYS A 1 89 ? 4.981 3.621 -10.445 1.00 90.94 89 LYS A O 1
ATOM 727 N N . ARG A 1 90 ? 3.455 3.199 -8.859 1.00 93.00 90 ARG A N 1
ATOM 728 C CA . ARG A 1 90 ? 3.488 1.733 -9.009 1.00 93.00 90 ARG A CA 1
ATOM 729 C C . ARG A 1 90 ? 2.390 1.177 -9.916 1.00 93.00 90 ARG A C 1
ATOM 731 O O . ARG A 1 90 ? 2.399 -0.014 -10.202 1.00 93.00 90 ARG A O 1
ATOM 738 N N . TYR A 1 91 ? 1.510 2.031 -10.426 1.00 94.56 91 TYR A N 1
ATOM 739 C CA . TYR A 1 91 ? 0.479 1.664 -11.386 1.00 94.56 91 TYR A CA 1
ATOM 740 C C . TYR A 1 91 ? 0.282 2.759 -12.439 1.00 94.56 91 TYR A C 1
ATOM 742 O O . TYR A 1 91 ? 0.510 3.944 -12.171 1.00 94.56 91 TYR A O 1
ATOM 750 N N . VAL A 1 92 ? -0.165 2.359 -13.629 1.00 95.62 92 VAL A N 1
ATOM 751 C CA . VAL A 1 92 ? -0.584 3.250 -14.722 1.00 95.62 92 VAL A CA 1
ATOM 752 C C . VAL A 1 92 ? -1.776 2.658 -15.460 1.00 95.62 92 VAL A C 1
ATOM 754 O O . VAL A 1 92 ? -1.971 1.445 -15.447 1.00 95.62 92 VAL A O 1
ATOM 757 N N . LYS A 1 93 ? -2.584 3.506 -16.093 1.00 96.31 93 LYS A N 1
ATOM 758 C CA . LYS A 1 93 ? -3.714 3.062 -16.912 1.00 96.31 93 LYS A CA 1
ATOM 759 C C . LYS A 1 93 ? -3.207 2.411 -18.205 1.00 96.31 93 LYS A C 1
ATOM 761 O O . LYS A 1 93 ? -2.152 2.791 -18.715 1.00 96.31 93 LYS A O 1
ATOM 766 N N . MET A 1 94 ? -3.936 1.420 -18.711 1.00 95.12 94 MET A N 1
ATOM 767 C CA . MET A 1 94 ? -3.631 0.754 -19.980 1.00 95.12 94 MET A CA 1
ATOM 768 C C . MET A 1 94 ? -4.032 1.658 -21.160 1.00 95.12 94 MET A C 1
ATOM 770 O O . MET A 1 94 ? -5.09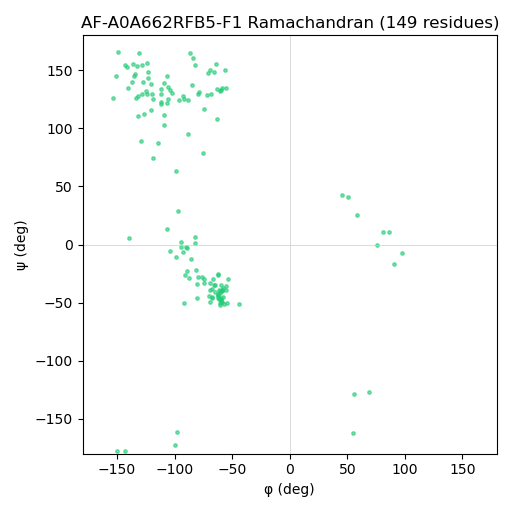6 1.479 -21.739 1.00 95.12 94 MET A O 1
ATOM 774 N N . ASP A 1 95 ? -3.196 2.651 -21.478 1.00 89.25 95 ASP A N 1
ATOM 775 C CA . ASP A 1 95 ? -3.419 3.620 -22.566 1.00 89.25 95 ASP A CA 1
ATOM 776 C C . ASP A 1 95 ? -2.290 3.521 -23.623 1.00 89.25 95 ASP A C 1
ATOM 778 O O . ASP A 1 95 ? -1.393 4.361 -23.647 1.00 89.25 95 ASP A O 1
ATOM 782 N N . ASP A 1 96 ? -2.295 2.467 -24.454 1.00 79.50 96 ASP A N 1
ATOM 783 C CA . ASP A 1 96 ? -1.344 2.225 -25.568 1.00 79.50 96 ASP A CA 1
ATOM 784 C C . ASP A 1 96 ? 0.143 2.465 -25.231 1.00 79.50 96 ASP A C 1
ATOM 786 O O . ASP A 1 96 ? 0.923 3.039 -25.996 1.00 79.50 96 ASP A O 1
ATOM 790 N N . VAL A 1 97 ? 0.561 2.004 -24.052 1.00 88.06 97 VAL A N 1
ATOM 791 C CA . VAL A 1 97 ? 1.962 2.033 -23.625 1.00 88.06 97 VAL A CA 1
ATOM 792 C C . VAL A 1 97 ? 2.656 0.718 -23.979 1.00 88.06 97 VAL A C 1
ATOM 794 O O . VAL A 1 97 ? 2.198 -0.349 -23.592 1.00 88.06 97 VAL A O 1
ATOM 797 N N . ASP A 1 98 ? 3.801 0.800 -24.661 1.00 93.38 98 ASP A N 1
ATOM 798 C CA . ASP A 1 98 ? 4.693 -0.346 -24.902 1.00 93.38 98 ASP A CA 1
ATOM 799 C C . ASP A 1 98 ? 5.214 -0.863 -23.550 1.00 93.38 98 ASP A C 1
ATOM 801 O O . ASP A 1 98 ? 6.022 -0.184 -22.914 1.00 93.38 98 ASP A O 1
ATOM 805 N N . VAL A 1 99 ? 4.755 -2.032 -23.091 1.00 94.75 99 VAL A N 1
ATOM 806 C CA . VAL A 1 99 ? 5.091 -2.649 -21.784 1.00 94.75 99 VAL A CA 1
ATOM 807 C C . VAL A 1 99 ? 5.299 -4.168 -21.857 1.00 94.75 99 VAL A C 1
ATOM 809 O O . VAL A 1 99 ? 5.507 -4.814 -20.829 1.00 94.75 99 VAL A O 1
ATOM 812 N N . GLU A 1 100 ? 5.279 -4.752 -23.052 1.00 94.50 100 GLU A N 1
ATOM 813 C CA . GLU A 1 100 ? 5.258 -6.199 -23.286 1.00 94.50 100 GLU A CA 1
ATOM 814 C C . GLU A 1 100 ? 6.459 -6.918 -22.657 1.00 94.50 100 GLU A C 1
ATOM 816 O O . GLU A 1 100 ? 6.323 -8.008 -22.102 1.00 94.50 100 GLU A O 1
ATOM 821 N N . ASP A 1 101 ? 7.640 -6.300 -22.688 1.00 95.06 101 ASP A N 1
ATOM 822 C CA . ASP A 1 101 ? 8.837 -6.828 -22.030 1.00 95.06 101 ASP A CA 1
ATOM 823 C C . ASP A 1 101 ? 8.715 -6.812 -20.498 1.00 95.06 101 ASP A C 1
ATOM 825 O O . ASP A 1 101 ? 9.114 -7.775 -19.851 1.00 95.06 101 ASP A O 1
ATOM 829 N N . LEU A 1 102 ? 8.112 -5.778 -19.902 1.00 96.44 102 LEU A N 1
ATOM 830 C CA . LEU A 1 102 ? 7.872 -5.723 -18.457 1.00 96.44 102 LEU A CA 1
ATOM 831 C C . LEU A 1 102 ? 6.887 -6.807 -17.999 1.00 96.44 102 LEU A C 1
ATOM 833 O O . LEU A 1 102 ? 7.042 -7.343 -16.898 1.00 96.44 102 LEU A O 1
ATOM 837 N N . ILE A 1 103 ? 5.895 -7.141 -18.832 1.00 95.62 103 ILE A N 1
ATOM 838 C CA . ILE A 1 103 ? 4.965 -8.253 -18.582 1.00 95.62 103 ILE A CA 1
ATOM 839 C C . ILE A 1 103 ? 5.700 -9.587 -18.704 1.00 95.62 103 ILE A C 1
ATOM 841 O O . ILE A 1 103 ? 5.601 -10.423 -17.805 1.00 95.62 103 ILE A O 1
ATOM 845 N N . LYS A 1 104 ? 6.456 -9.779 -19.793 1.00 95.81 104 LYS A N 1
ATOM 846 C CA . LYS A 1 104 ? 7.193 -11.019 -20.072 1.00 95.81 104 LYS A CA 1
ATOM 847 C C . LYS A 1 104 ? 8.188 -11.361 -18.963 1.00 95.81 104 LYS A C 1
ATOM 849 O O . LYS A 1 104 ? 8.279 -12.516 -18.564 1.00 95.81 104 LYS A O 1
ATOM 854 N N . GLU A 1 105 ? 8.875 -10.355 -18.431 1.00 95.56 105 GLU A N 1
ATOM 855 C CA . GLU A 1 105 ? 9.818 -10.490 -17.311 1.00 95.56 105 GLU A CA 1
ATOM 856 C C . GLU A 1 105 ? 9.122 -10.500 -15.932 1.00 95.56 105 GLU A C 1
ATOM 858 O O . GLU A 1 105 ? 9.773 -10.487 -14.888 1.00 95.56 105 GLU A O 1
ATOM 863 N N . ALA A 1 106 ? 7.785 -10.520 -15.905 1.00 95.25 106 ALA A N 1
ATOM 864 C CA . ALA A 1 106 ? 6.952 -10.583 -14.708 1.00 95.25 106 ALA A CA 1
ATOM 865 C C . ALA A 1 106 ? 7.160 -9.432 -13.704 1.00 95.25 106 ALA A C 1
ATOM 867 O O . ALA A 1 106 ? 6.850 -9.588 -12.514 1.00 95.25 106 ALA A O 1
ATOM 868 N N . TYR A 1 107 ? 7.623 -8.270 -14.176 1.00 96.88 107 TYR A N 1
ATOM 869 C CA . TYR A 1 107 ? 7.760 -7.066 -13.358 1.00 96.88 107 TYR A CA 1
ATOM 870 C C . TYR A 1 107 ? 6.422 -6.375 -13.093 1.00 96.88 107 TYR A C 1
ATOM 872 O O . TYR A 1 107 ? 6.273 -5.708 -12.069 1.00 96.88 107 TYR A O 1
ATOM 880 N N . ILE A 1 108 ? 5.450 -6.529 -13.993 1.00 96.69 108 ILE A N 1
ATOM 881 C CA . ILE A 1 108 ? 4.116 -5.930 -13.878 1.00 96.69 108 ILE A CA 1
ATOM 882 C C . ILE A 1 108 ? 3.017 -6.973 -14.123 1.00 96.69 108 ILE A C 1
ATOM 884 O O . ILE A 1 108 ? 3.276 -8.066 -14.632 1.00 96.69 108 ILE A O 1
ATOM 888 N N . LYS A 1 109 ? 1.782 -6.645 -13.741 1.00 95.81 109 LYS A N 1
ATOM 889 C CA . LYS A 1 109 ? 0.573 -7.428 -14.011 1.00 95.81 109 LYS A CA 1
ATOM 890 C C . LYS A 1 109 ? -0.552 -6.510 -14.470 1.00 95.81 109 LYS A C 1
ATOM 892 O O . LYS A 1 109 ? -0.679 -5.395 -13.974 1.00 95.81 109 LYS A O 1
ATOM 897 N N . GLU A 1 110 ? -1.372 -7.007 -15.381 1.00 95.62 110 GLU A N 1
ATOM 898 C CA . GLU A 1 110 ? -2.631 -6.374 -15.765 1.00 95.62 110 GLU A CA 1
ATOM 899 C C . GLU A 1 110 ? -3.717 -6.674 -14.734 1.00 95.62 110 GLU A C 1
ATOM 901 O O . GLU A 1 110 ? -3.936 -7.835 -14.370 1.00 95.62 110 GLU A O 1
ATOM 906 N N . PHE A 1 111 ? -4.398 -5.630 -14.273 1.00 93.44 111 PHE A N 1
ATOM 907 C CA . PHE A 1 111 ? -5.547 -5.752 -13.390 1.00 93.44 111 PHE A CA 1
ATOM 908 C C . PHE A 1 111 ? -6.478 -4.550 -13.555 1.00 93.44 111 PHE A C 1
ATOM 910 O O . PHE A 1 111 ? -6.058 -3.404 -13.421 1.00 93.44 111 PHE A O 1
ATOM 917 N N . ASN A 1 112 ? -7.755 -4.824 -13.832 1.00 94.38 112 ASN A N 1
ATOM 918 C CA . ASN A 1 112 ? -8.834 -3.833 -13.870 1.00 94.38 112 ASN A CA 1
ATOM 919 C C . ASN A 1 112 ? -8.548 -2.578 -14.733 1.00 94.38 112 ASN A C 1
ATOM 921 O O . ASN A 1 112 ? -8.851 -1.461 -14.326 1.00 94.38 112 ASN A O 1
ATOM 925 N N . GLY A 1 113 ? -7.930 -2.748 -15.910 1.00 95.56 113 GLY A N 1
ATOM 926 C CA . GLY A 1 113 ? -7.583 -1.636 -16.812 1.00 95.56 113 GLY A CA 1
ATOM 927 C C . GLY A 1 113 ? -6.299 -0.879 -16.446 1.00 95.56 113 GLY A C 1
ATOM 928 O O . GLY A 1 113 ? -6.020 0.177 -17.019 1.00 95.56 113 GLY A O 1
ATOM 929 N N . TYR A 1 114 ? -5.507 -1.411 -15.512 1.00 96.38 114 TYR A N 1
ATOM 930 C CA . TYR A 1 114 ? -4.219 -0.862 -15.101 1.00 96.38 114 TYR A CA 1
ATOM 931 C C . TYR A 1 114 ? -3.093 -1.883 -15.256 1.00 96.38 114 TYR A C 1
ATOM 933 O O . TYR A 1 114 ? -3.266 -3.083 -15.036 1.00 96.38 114 TYR A O 1
ATOM 941 N N . TYR A 1 115 ? -1.902 -1.373 -15.550 1.00 97.12 115 TYR A N 1
ATOM 942 C CA . TYR A 1 115 ? -0.649 -2.074 -15.326 1.00 97.12 115 TYR A CA 1
ATOM 943 C C . TYR A 1 115 ? -0.153 -1.767 -13.915 1.00 97.12 115 TYR A C 1
ATOM 945 O O . TYR A 1 115 ? 0.034 -0.601 -13.569 1.00 97.12 115 TYR A O 1
ATOM 953 N N . ILE A 1 116 ? 0.085 -2.802 -13.112 1.00 95.88 116 ILE A N 1
ATOM 954 C CA . ILE A 1 116 ? 0.502 -2.694 -11.709 1.00 95.88 116 ILE A CA 1
ATOM 955 C C . ILE A 1 116 ? 1.860 -3.367 -11.526 1.00 95.88 116 ILE A C 1
ATOM 957 O O . ILE A 1 116 ? 2.056 -4.517 -11.922 1.00 95.88 116 ILE A O 1
ATOM 961 N N . ALA A 1 117 ? 2.806 -2.670 -10.908 1.00 95.44 117 ALA A N 1
ATOM 962 C CA . ALA A 1 117 ? 4.127 -3.196 -10.613 1.00 95.44 117 ALA A CA 1
ATOM 963 C C . ALA A 1 117 ? 4.079 -4.241 -9.501 1.00 95.44 117 ALA A C 1
ATOM 965 O O . ALA A 1 117 ? 3.564 -3.997 -8.411 1.00 95.44 117 ALA A O 1
ATOM 966 N N . LYS A 1 118 ? 4.670 -5.402 -9.768 1.00 94.56 118 LYS A N 1
ATOM 967 C CA . LYS A 1 118 ? 4.730 -6.514 -8.829 1.00 94.56 118 LYS A CA 1
ATOM 968 C C . LYS A 1 118 ? 5.888 -6.363 -7.854 1.00 94.56 118 LYS A C 1
ATOM 970 O O . LYS A 1 118 ? 6.900 -5.730 -8.150 1.00 94.56 118 LYS A O 1
ATOM 975 N N . SER A 1 119 ? 5.786 -7.074 -6.736 1.00 92.94 119 SER A N 1
ATOM 976 C CA . SER A 1 119 ? 6.887 -7.292 -5.800 1.00 92.94 119 SER A CA 1
ATOM 977 C C . SER A 1 119 ? 7.513 -5.977 -5.308 1.00 92.94 119 SER A C 1
ATOM 979 O O . SER A 1 119 ? 6.924 -4.901 -5.398 1.00 92.94 119 SER A O 1
ATOM 981 N N . ARG A 1 120 ? 8.727 -6.064 -4.768 1.00 93.06 120 ARG A N 1
ATOM 982 C CA . ARG A 1 120 ? 9.481 -4.939 -4.207 1.00 93.06 120 ARG A CA 1
ATOM 983 C C . ARG A 1 120 ? 10.482 -4.363 -5.209 1.00 93.06 120 ARG A C 1
ATOM 985 O O . ARG A 1 120 ? 11.534 -3.873 -4.812 1.00 93.06 120 ARG A O 1
ATOM 992 N N . TYR A 1 121 ? 10.195 -4.462 -6.512 1.00 94.00 121 TYR A N 1
ATOM 993 C CA . TYR A 1 121 ? 11.044 -3.868 -7.548 1.00 94.00 121 TYR A CA 1
ATOM 994 C C . TYR A 1 121 ? 11.070 -2.346 -7.404 1.00 94.00 121 TYR A C 1
ATOM 996 O O . TYR A 1 121 ? 10.012 -1.728 -7.243 1.00 94.00 121 TYR A O 1
ATOM 1004 N N . LEU A 1 122 ? 12.262 -1.751 -7.477 1.00 91.31 122 LEU A N 1
ATOM 1005 C CA . LEU A 1 122 ? 12.461 -0.312 -7.309 1.00 91.31 122 LEU A CA 1
ATOM 1006 C C . LEU A 1 122 ? 13.186 0.305 -8.509 1.00 91.31 122 LEU A C 1
ATOM 1008 O O . LEU A 1 122 ? 14.245 -0.163 -8.923 1.00 91.31 122 LEU A O 1
ATOM 1012 N N . TRP A 1 123 ? 12.646 1.415 -9.011 1.00 92.88 123 TRP A N 1
ATOM 1013 C CA . TRP A 1 123 ? 13.241 2.248 -10.058 1.00 92.88 123 TRP A CA 1
ATOM 1014 C C . TRP A 1 123 ? 13.246 3.718 -9.601 1.00 92.88 123 TRP A C 1
ATOM 1016 O O . TRP A 1 123 ? 12.299 4.464 -9.837 1.00 92.88 123 TRP A O 1
ATOM 1026 N N . PRO A 1 124 ? 14.300 4.181 -8.914 1.00 87.38 124 PRO A N 1
ATOM 1027 C CA . PRO A 1 124 ? 14.332 5.548 -8.398 1.00 87.38 124 PRO A CA 1
ATOM 1028 C C . PRO A 1 124 ? 14.182 6.582 -9.522 1.00 87.38 124 PRO A C 1
ATOM 1030 O O . PRO A 1 124 ? 14.847 6.466 -10.552 1.00 87.38 124 PRO A O 1
ATOM 1033 N N . VAL A 1 125 ? 13.345 7.603 -9.327 1.00 86.31 125 VAL A N 1
ATOM 1034 C CA . VAL A 1 125 ? 13.160 8.714 -10.276 1.00 86.31 125 VAL A CA 1
ATOM 1035 C C . VAL A 1 125 ? 13.849 9.956 -9.728 1.00 86.31 125 VAL A C 1
ATOM 1037 O O . VAL A 1 125 ? 13.729 10.282 -8.549 1.00 86.31 125 VAL A O 1
ATOM 1040 N N . ARG A 1 126 ? 14.587 10.677 -10.576 1.00 81.88 126 ARG A N 1
ATOM 1041 C CA . ARG A 1 126 ? 15.309 11.881 -10.146 1.00 81.88 126 ARG A CA 1
ATOM 1042 C C . ARG A 1 126 ? 14.333 12.926 -9.589 1.00 81.88 126 ARG A C 1
ATOM 1044 O O . ARG A 1 126 ? 13.312 13.209 -10.205 1.00 81.88 126 ARG A O 1
ATOM 1051 N N . GLY A 1 127 ? 14.665 13.501 -8.433 1.00 73.69 127 GLY A N 1
ATOM 1052 C CA . GLY A 1 127 ? 13.868 14.553 -7.788 1.00 73.69 127 GLY A CA 1
ATOM 1053 C C . GLY A 1 127 ? 12.592 14.072 -7.086 1.00 73.69 127 GLY A C 1
ATOM 1054 O O . GLY A 1 127 ? 11.896 14.893 -6.498 1.00 73.69 127 GLY A O 1
ATOM 1055 N N . ARG A 1 128 ? 12.285 12.767 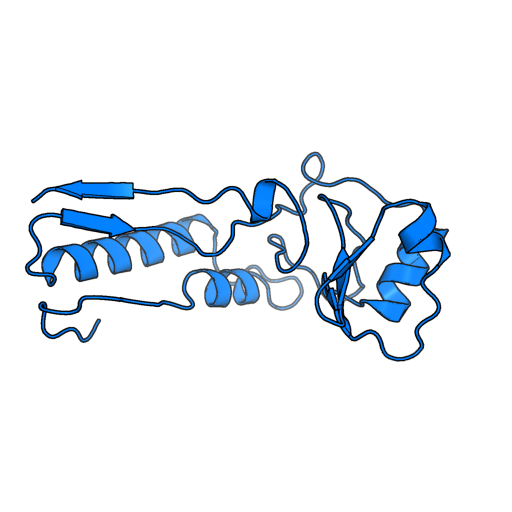-7.108 1.00 67.75 128 ARG A N 1
ATOM 1056 C CA . ARG A 1 128 ? 11.180 12.171 -6.346 1.00 67.75 128 ARG A CA 1
ATOM 1057 C C . ARG A 1 128 ? 11.701 11.010 -5.515 1.00 67.75 128 ARG A C 1
ATOM 1059 O O . ARG A 1 128 ? 12.100 9.985 -6.061 1.00 67.75 128 ARG A O 1
ATOM 1066 N N . TYR A 1 129 ? 11.692 11.180 -4.199 1.00 64.19 129 TYR A N 1
ATOM 1067 C CA . TYR A 1 129 ? 12.185 10.175 -3.270 1.00 64.19 129 TYR A CA 1
ATOM 1068 C C . TYR A 1 129 ? 11.171 9.962 -2.152 1.00 64.19 129 TYR A C 1
ATOM 1070 O O . TYR A 1 129 ? 11.004 10.837 -1.308 1.00 64.19 129 TYR A O 1
ATOM 1078 N N . SER A 1 130 ? 10.533 8.793 -2.137 1.00 73.81 130 SER A N 1
ATOM 1079 C CA . SER A 1 130 ? 9.808 8.315 -0.963 1.00 73.81 130 SER A CA 1
ATOM 1080 C C . SER A 1 130 ? 10.553 7.138 -0.342 1.00 73.81 130 SER A C 1
ATOM 1082 O O . SER A 1 130 ? 11.084 6.278 -1.052 1.00 73.81 130 SER A O 1
ATOM 1084 N N . ILE A 1 1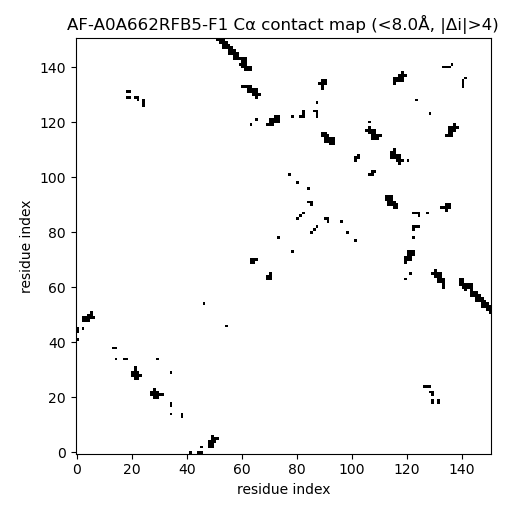31 ? 10.605 7.113 0.990 1.00 78.19 131 ILE A N 1
ATOM 1085 C CA . ILE A 1 131 ? 11.111 5.961 1.750 1.00 78.19 131 ILE A CA 1
ATOM 1086 C C . ILE A 1 131 ? 10.076 4.828 1.742 1.00 78.19 131 ILE A C 1
ATOM 1088 O O . ILE A 1 131 ? 10.445 3.657 1.758 1.00 78.19 131 ILE A O 1
ATOM 1092 N N . TYR A 1 132 ? 8.794 5.177 1.652 1.00 83.94 132 TYR A N 1
ATOM 1093 C CA . TYR A 1 132 ? 7.679 4.242 1.678 1.00 83.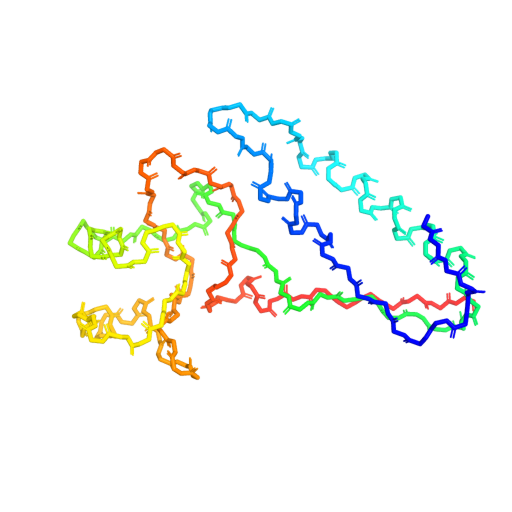94 132 TYR A CA 1
ATOM 1094 C C . TYR A 1 132 ? 6.909 4.334 0.371 1.00 83.94 132 TYR A C 1
ATOM 1096 O O . TYR A 1 132 ? 6.499 5.414 -0.049 1.00 83.94 132 TYR A O 1
ATOM 1104 N N . ILE A 1 133 ? 6.740 3.205 -0.301 1.00 85.38 133 ILE A N 1
ATOM 1105 C CA . ILE A 1 133 ? 5.974 3.138 -1.542 1.00 85.38 133 ILE A CA 1
ATOM 1106 C C . ILE A 1 133 ? 4.845 2.129 -1.398 1.00 85.38 133 ILE A C 1
ATOM 1108 O O . ILE A 1 133 ? 5.012 1.081 -0.772 1.00 85.38 133 ILE A O 1
ATOM 1112 N N . HIS A 1 134 ? 3.718 2.459 -2.015 1.00 87.19 134 HIS A N 1
ATOM 1113 C CA . HIS A 1 134 ? 2.537 1.613 -2.117 1.00 87.19 134 HIS A CA 1
ATOM 1114 C C . HIS A 1 134 ? 1.878 1.791 -3.505 1.00 87.19 134 HIS A C 1
ATOM 1116 O O . HIS A 1 134 ? 2.411 2.500 -4.372 1.00 87.19 134 HIS A O 1
ATOM 1122 N N . GLY A 1 135 ? 0.754 1.114 -3.746 1.00 86.62 135 GLY A N 1
ATOM 1123 C CA . GLY A 1 135 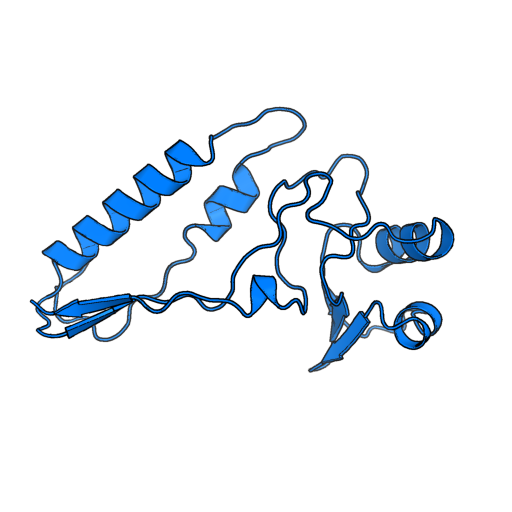? 0.020 1.094 -5.017 1.00 86.62 135 GLY A CA 1
ATOM 1124 C C . GLY A 1 135 ? 0.515 0.048 -6.027 1.00 86.62 135 GLY A C 1
ATOM 1125 O O . GLY A 1 135 ? 0.164 0.108 -7.204 1.00 86.62 135 GLY A O 1
ATOM 1126 N N . GLY A 1 136 ? 1.387 -0.862 -5.606 1.00 89.56 136 GLY A N 1
ATOM 1127 C CA . GLY A 1 136 ? 1.822 -2.027 -6.363 1.00 89.56 136 GLY A CA 1
ATOM 1128 C C . GLY A 1 136 ? 1.098 -3.304 -5.936 1.00 89.56 136 GLY A C 1
ATOM 1129 O O . GLY A 1 136 ? 0.156 -3.302 -5.151 1.00 89.56 136 GLY A O 1
ATOM 1130 N N . LEU A 1 137 ? 1.567 -4.427 -6.476 1.00 91.38 137 LEU A N 1
ATOM 1131 C CA . LEU A 1 137 ? 1.128 -5.766 -6.101 1.00 91.38 137 LEU A CA 1
ATOM 1132 C C . LEU A 1 137 ? 2.294 -6.513 -5.456 1.00 91.38 137 LEU A C 1
ATOM 1134 O O . LEU A 1 137 ? 3.059 -7.215 -6.126 1.00 91.38 137 LEU A O 1
ATOM 1138 N N . SER A 1 138 ? 2.451 -6.359 -4.146 1.00 89.88 138 SER A N 1
ATOM 1139 C CA . SER A 1 138 ? 3.493 -7.039 -3.381 1.00 89.88 138 SER A CA 1
ATOM 1140 C C . SER A 1 138 ? 2.936 -7.673 -2.116 1.00 89.88 138 SER A C 1
ATOM 1142 O O . SER A 1 138 ? 1.958 -7.199 -1.549 1.00 89.88 138 SER A O 1
ATOM 1144 N N . LEU A 1 139 ? 3.597 -8.731 -1.636 1.00 88.50 139 LEU A N 1
ATOM 1145 C CA . LEU A 1 139 ? 3.217 -9.366 -0.374 1.00 88.50 139 LEU A CA 1
ATOM 1146 C C . LEU A 1 139 ? 3.202 -8.359 0.784 1.00 88.50 139 LEU A C 1
ATOM 1148 O O . LE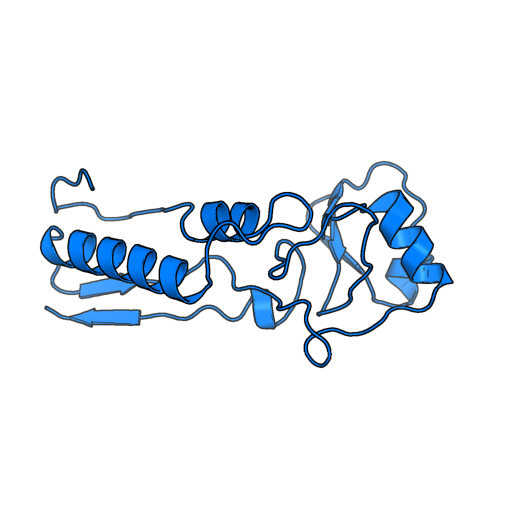U A 1 139 ? 2.298 -8.408 1.598 1.00 88.50 139 LEU A O 1
ATOM 1152 N N . MET A 1 140 ? 4.163 -7.430 0.830 1.00 87.69 140 MET A N 1
ATOM 1153 C CA . MET A 1 140 ? 4.238 -6.414 1.889 1.00 87.69 140 MET A CA 1
ATOM 1154 C C . MET A 1 140 ? 3.078 -5.417 1.833 1.00 87.69 140 MET A C 1
ATOM 1156 O O . MET A 1 140 ? 2.672 -4.906 2.867 1.00 87.69 140 MET A O 1
ATOM 1160 N N . GLU A 1 141 ? 2.539 -5.148 0.645 1.00 88.19 141 GLU A N 1
ATOM 1161 C CA . GLU A 1 141 ? 1.347 -4.311 0.484 1.00 88.19 141 GLU A CA 1
ATOM 1162 C C . GLU A 1 141 ? 0.061 -5.083 0.779 1.00 88.19 141 GLU A C 1
ATOM 1164 O O . GLU A 1 141 ? -0.906 -4.489 1.230 1.00 88.19 141 GLU A O 1
ATOM 1169 N N . CYS A 1 142 ? 0.042 -6.402 0.587 1.00 87.50 142 CYS A N 1
ATOM 1170 C CA . CYS A 1 142 ? -1.106 -7.239 0.944 1.00 87.50 142 CYS A CA 1
ATOM 1171 C C . CYS A 1 142 ? -1.090 -7.707 2.409 1.00 87.50 142 CYS A C 1
ATOM 1173 O O . CYS A 1 142 ? -2.079 -8.256 2.887 1.00 87.50 142 CYS A O 1
ATOM 1175 N N . PHE A 1 143 ? 0.031 -7.546 3.114 1.00 87.69 143 PHE A N 1
ATOM 1176 C CA . PHE A 1 143 ? 0.174 -7.975 4.498 1.00 87.69 143 PHE A CA 1
ATOM 1177 C C . PHE A 1 143 ? -0.274 -6.858 5.438 1.00 87.69 143 PHE A C 1
ATOM 1179 O O . PHE A 1 143 ? 0.499 -5.960 5.772 1.00 87.69 143 PHE A O 1
ATOM 1186 N N . VAL A 1 144 ? -1.538 -6.925 5.852 1.00 90.44 144 VAL A N 1
ATOM 1187 C CA . VAL A 1 144 ? -2.163 -5.940 6.738 1.00 90.44 144 VAL A CA 1
ATOM 1188 C C . VAL A 1 144 ? -2.473 -6.554 8.101 1.00 90.44 144 VAL A C 1
ATOM 1190 O O . VAL A 1 144 ? -3.004 -7.667 8.167 1.00 90.44 144 VAL A O 1
ATOM 1193 N N . PRO A 1 145 ? -2.140 -5.872 9.210 1.00 87.88 145 PRO A N 1
ATOM 1194 C CA . PRO A 1 145 ? -2.510 -6.351 10.530 1.00 87.88 145 PRO A CA 1
ATOM 1195 C C . PRO A 1 145 ? -4.027 -6.254 10.732 1.00 87.88 145 PRO A C 1
ATOM 1197 O O . PRO A 1 145 ? -4.697 -5.360 10.208 1.00 87.88 145 PRO A O 1
ATOM 1200 N N . VAL A 1 146 ? -4.556 -7.167 11.543 1.00 94.44 146 VAL A N 1
ATOM 1201 C CA . VAL A 1 146 ? -5.908 -7.085 12.099 1.00 94.44 146 VAL A CA 1
ATOM 1202 C C . VAL A 1 146 ? -5.757 -7.073 13.611 1.00 94.44 146 VAL A C 1
ATOM 1204 O O . VAL A 1 146 ? -5.252 -8.032 14.194 1.00 94.44 146 VAL A O 1
ATOM 1207 N N . LEU A 1 147 ? -6.156 -5.970 14.235 1.00 94.62 147 LEU A N 1
ATOM 1208 C CA . LEU A 1 147 ? -6.165 -5.810 15.682 1.00 94.62 147 LEU A CA 1
ATOM 1209 C C . LEU A 1 147 ? -7.606 -5.889 16.170 1.00 94.62 147 LEU A C 1
ATOM 1211 O O . LEU A 1 147 ? -8.466 -5.142 15.707 1.00 94.62 147 LEU A O 1
ATOM 1215 N N . GLU A 1 148 ? -7.856 -6.786 17.114 1.00 96.62 148 GLU A N 1
ATOM 1216 C CA . GLU A 1 148 ? -9.143 -6.917 17.783 1.00 96.62 148 GLU A CA 1
ATOM 1217 C C . GLU A 1 148 ? -9.027 -6.382 19.209 1.00 96.62 148 GLU A C 1
ATOM 1219 O O . GLU A 1 148 ? -8.209 -6.853 19.997 1.00 96.62 148 GLU A O 1
ATOM 1224 N N . VAL A 1 149 ? -9.853 -5.390 19.532 1.00 95.62 149 VAL A N 1
ATOM 1225 C CA . VAL A 1 149 ? -9.936 -4.782 20.859 1.00 95.62 149 VAL A CA 1
ATOM 1226 C C . VAL A 1 149 ? -11.289 -5.141 21.455 1.00 95.62 149 VAL A C 1
ATOM 1228 O O . VAL A 1 149 ? -12.324 -4.817 20.874 1.00 95.62 149 VAL A O 1
ATOM 1231 N N . SER A 1 150 ? -11.270 -5.809 22.607 1.00 94.00 150 SER A N 1
ATOM 1232 C CA . SER A 1 150 ? -12.464 -6.084 23.415 1.00 94.00 150 SER A CA 1
ATOM 1233 C C . SER A 1 150 ? -12.481 -5.142 24.618 1.00 94.00 150 SER A C 1
ATOM 1235 O O . SER A 1 150 ? -11.441 -4.975 25.259 1.00 94.00 150 SER A O 1
ATOM 1237 N N . LYS A 1 151 ? -13.625 -4.510 24.884 1.00 86.00 151 LYS A N 1
ATOM 1238 C CA . LYS A 1 151 ? -13.824 -3.573 25.998 1.00 86.00 151 LYS A CA 1
ATOM 1239 C C . LYS A 1 151 ? -14.591 -4.184 27.160 1.00 86.00 151 LYS A C 1
ATOM 1241 O O . LYS A 1 151 ? -15.443 -5.059 26.904 1.00 86.00 151 LYS A O 1
#

Radius of gyration: 18.49 Å; Cα contacts (8 Å, |Δi|>4): 198; chains: 1; bounding box: 41×28×52 Å

Secondary structure (DSSP, 8-state):
----S--S-----TTHHHHTTSEETTEE-S-HHHHHHHHHHHHHHHHHH---SEEEE--S---EE-STTTSEE--HHHHHHHHHHTTT-SEEE-SS---HHHHHTTSEEEETTEEEEBTTEE--BTTB--SEE-SSB-HHHH----EEEE-

pLDDT: mean 88.33, std 10.28, range [50.0, 97.12]

Mean predicted aligned error: 5.66 Å

Nearest PDB structures (foldseek):
  3t01-assembly1_A  TM=4.556E-01  e=1.617E-01  Sinorhizobium meliloti 1021
  1ei6-assembly2_C  TM=4.667E-01  e=1.962E-01  Pseudomonas fluorescens
  1ei6-assembly2_B  TM=4.169E-01  e=5.498E-01  Pseudomonas fluorescens
  1ei6-assembly1_D  TM=3.960E-01  e=5.155E-01  Pseudomonas fluorescens

Sequence (151 aa):
IRLAGDEKYIWSYFPDVMLDKIKTGHTVISSLEEMYEVVEKIVIEILTVLKAEKIVITSDHGYIRTEAGFVFPVPEKAKRKFQRIFGSKRYVKMDDVDVEDLIKEAYIKEFNGYYIAKSRYLWPVRGRYSIYIHGGLSLMECFVPVLEVSK

Foldseek 3Di:
DDDQQADPDDDDCPPVVVLQVCDQFPDRPDDPVRSVVVVVVVVVVNVVSHPDQKDKDKDQWAWFFPDPPRADEDPPVVLVLCCVQVNQAQKDFQDPRDCVVCVVVVQWDDDDRMTGGEARYDRDHPRDDGRIHDRHHYPRTVDMDMDMDGD

Solvent-accessible surface area (backbone atoms only — not comparable to full-atom values): 9122 Å² total; per-residue (Å²): 137,95,78,93,23,77,76,89,77,87,87,72,68,72,62,59,67,52,58,70,49,28,37,64,72,92,45,75,73,53,54,72,66,56,52,50,55,52,52,51,52,52,51,53,53,50,60,69,54,43,75,57,57,67,47,78,47,69,56,95,52,34,55,41,51,62,53,92,88,59,44,40,83,55,59,70,73,58,29,55,50,42,42,71,73,37,38,85,49,31,46,41,70,73,70,93,66,95,49,67,65,45,46,74,71,58,47,34,45,83,53,98,67,23,42,26,29,30,54,49,63,53,53,90,37,92,92,56,68,64,64,61,48,59,68,48,53,25,70,51,28,68,54,48,68,77,47,78,47,77,104